Protein AF-A0A7S2MZL2-F1 (afdb_monomer_lite)

Radius of gyration: 24.92 Å; chains: 1; bounding box: 85×38×49 Å

Foldseek 3Di:
DDDDDDDPDPPDPPPPQDPPLVRLLVVLVVQLCVQPVVVVVDPDDDDPVSNVSSVVSVVVSVVSVLCVVQPDFCPVVLVVCVSVCVVPVDPDPRDDPDDDSPCPDNPVSCVVVVVVVVVVVVLCVLCVCVVVVPDDDPVSVVVSPPDPVVD

InterPro domains:
  IPR027005 O-mannosyl-transferase-like [PTHR10050] (26-151)
  IPR032421 Protein O-mannosyl-transferase, C-terminal four TM domain [PF16192] (26-150)

Secondary structure (DSSP, 8-state):
--------------------HHHHHHHHHHHHHHHHHHHHH--S---GGGGHHHHHHHHHHHHHHHHHHS---HHHHTTHHHHHHHHHT----PPPS-S------HHHHHHHHHHHHHHHHHHHHHHHHHHHT----HHHHHHH--SGGG-

Organism: NCBI:txid156173

pLDDT: mean 78.24, std 20.92, range [43.59, 98.25]

Sequence (151 aa):
GDAVAVGQTEGARQSLGPAAPPLIAMQLLMGYVFNWLPFMLVDRVAFIYHFLPALLHGLLLLGLVLDLVVPDVPLLASRRPLLAAHCANAPSAVPIPGTEAVHAPATLRWLVSGAVVYALAGCFAFFAPLGYGTPLSKVELDSLLWFETWK

Structure (mmCIF, N/CA/C/O backbone):
data_AF-A0A7S2MZL2-F1
#
_entry.id   AF-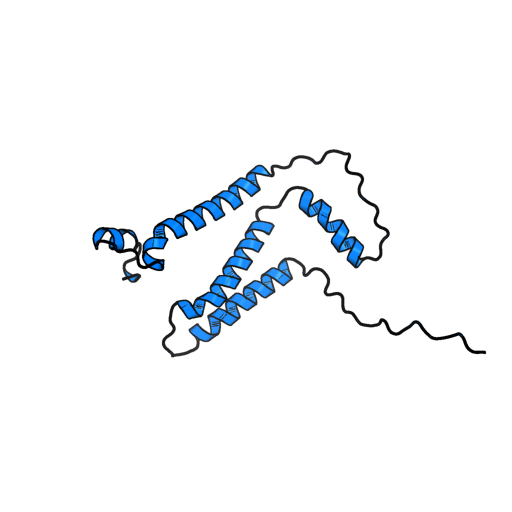A0A7S2MZL2-F1
#
loop_
_atom_site.group_PDB
_atom_site.id
_atom_site.type_symbol
_atom_site.label_atom_id
_atom_site.label_alt_id
_atom_site.label_comp_id
_atom_site.label_asym_id
_atom_site.label_entity_id
_atom_site.label_seq_id
_atom_site.pdbx_PDB_ins_code
_atom_site.Cartn_x
_atom_site.Cartn_y
_atom_site.Cartn_z
_atom_site.occupancy
_atom_site.B_iso_or_equiv
_atom_site.auth_seq_id
_atom_site.auth_comp_id
_atom_site.auth_asym_id
_atom_site.auth_atom_id
_atom_site.pdbx_PDB_model_num
ATOM 1 N N . GLY A 1 1 ? 63.766 -24.518 -4.543 1.00 45.09 1 GLY A N 1
ATOM 2 C CA . GLY A 1 1 ? 63.797 -23.045 -4.643 1.00 45.09 1 GLY A CA 1
ATOM 3 C C . GLY A 1 1 ? 62.463 -22.659 -5.202 1.00 45.09 1 GLY A C 1
ATOM 4 O O . GLY A 1 1 ? 62.318 -22.543 -6.410 1.00 45.09 1 GLY A O 1
ATOM 5 N N . ASP A 1 2 ? 61.484 -22.678 -4.311 1.00 49.19 2 ASP A N 1
ATOM 6 C CA . ASP A 1 2 ? 60.119 -23.096 -4.601 1.00 49.19 2 ASP A CA 1
ATOM 7 C C . ASP A 1 2 ? 59.259 -21.874 -4.898 1.00 49.19 2 ASP A C 1
ATOM 9 O O . ASP A 1 2 ? 59.160 -20.968 -4.075 1.00 49.19 2 ASP A O 1
ATOM 13 N N . ALA A 1 3 ? 58.653 -21.836 -6.081 1.00 53.09 3 ALA A N 1
ATOM 14 C CA . ALA A 1 3 ? 57.709 -20.789 -6.455 1.00 53.09 3 ALA A CA 1
ATOM 15 C C . ALA A 1 3 ? 56.721 -21.314 -7.501 1.00 53.09 3 ALA A C 1
ATOM 17 O O . ALA A 1 3 ? 56.639 -20.811 -8.617 1.00 53.09 3 ALA A O 1
ATOM 18 N N . VAL A 1 4 ? 55.981 -22.363 -7.153 1.00 57.53 4 VAL A N 1
ATOM 19 C CA . VAL A 1 4 ? 54.771 -22.761 -7.876 1.00 57.53 4 VAL A CA 1
ATOM 20 C C . VAL A 1 4 ? 53.739 -23.153 -6.825 1.00 57.53 4 VAL A C 1
ATOM 22 O O . VAL A 1 4 ? 54.067 -23.898 -5.909 1.00 57.53 4 VAL A O 1
ATOM 25 N N . ALA A 1 5 ? 52.510 -22.664 -6.994 1.00 52.38 5 ALA A N 1
ATOM 26 C CA . ALA A 1 5 ? 51.316 -22.919 -6.180 1.00 52.38 5 ALA A CA 1
ATOM 27 C C . ALA A 1 5 ? 51.017 -21.919 -5.046 1.00 52.38 5 ALA A C 1
ATOM 29 O O . ALA A 1 5 ? 50.916 -22.282 -3.880 1.00 52.38 5 ALA A O 1
ATOM 30 N N . VAL A 1 6 ? 50.724 -20.667 -5.411 1.00 55.22 6 VAL A N 1
ATOM 31 C CA . VAL A 1 6 ? 49.764 -19.842 -4.657 1.00 55.22 6 VAL A CA 1
ATOM 32 C C . VAL A 1 6 ? 48.853 -19.160 -5.670 1.00 55.22 6 VAL A C 1
ATOM 34 O O . VAL A 1 6 ? 49.221 -18.148 -6.254 1.00 55.22 6 VAL A O 1
ATOM 37 N N . GLY A 1 7 ? 47.687 -19.742 -5.948 1.00 49.72 7 GLY A N 1
ATOM 38 C CA . GLY A 1 7 ? 46.746 -19.102 -6.869 1.00 49.72 7 GLY A CA 1
ATOM 39 C C . GLY A 1 7 ? 45.568 -19.946 -7.329 1.00 49.72 7 GLY A C 1
ATOM 40 O O . GLY A 1 7 ? 45.166 -19.803 -8.474 1.00 49.72 7 GLY A O 1
ATOM 41 N N . GLN A 1 8 ? 45.026 -20.844 -6.500 1.00 46.78 8 GLN A N 1
ATOM 42 C CA . GLN A 1 8 ? 43.785 -21.566 -6.822 1.00 46.78 8 GLN A CA 1
ATOM 43 C C . GLN A 1 8 ? 42.966 -21.881 -5.559 1.00 46.78 8 GLN A C 1
ATOM 45 O O . GLN A 1 8 ? 42.662 -23.030 -5.269 1.00 46.78 8 GLN A O 1
ATOM 50 N N . THR A 1 9 ? 42.594 -20.856 -4.790 1.00 47.78 9 THR A N 1
ATOM 51 C CA . THR A 1 9 ? 41.560 -20.975 -3.741 1.00 47.78 9 THR A CA 1
ATOM 52 C C . THR A 1 9 ? 40.656 -19.739 -3.716 1.00 47.78 9 THR A C 1
ATOM 54 O O . THR A 1 9 ? 40.414 -19.159 -2.667 1.00 47.78 9 THR A O 1
ATOM 57 N N . GLU A 1 10 ? 40.148 -19.322 -4.878 1.00 49.72 10 GLU A N 1
ATOM 58 C CA . GLU A 1 10 ? 39.013 -18.381 -4.994 1.00 49.72 10 GLU A CA 1
ATOM 59 C C . GLU A 1 10 ? 37.786 -19.067 -5.622 1.00 49.72 10 GLU A C 1
ATOM 61 O O . GLU A 1 10 ? 36.997 -18.480 -6.358 1.00 49.72 10 GLU A O 1
ATOM 66 N N . GLY A 1 11 ? 37.613 -20.358 -5.335 1.00 51.22 11 GLY A N 1
ATOM 67 C CA . GLY A 1 11 ? 36.372 -21.064 -5.623 1.00 51.22 11 GLY A CA 1
ATOM 68 C C . GLY A 1 11 ? 35.305 -20.721 -4.582 1.00 51.22 11 GLY A C 1
ATOM 69 O O . GLY A 1 11 ? 35.531 -20.909 -3.392 1.00 51.22 11 GLY A O 1
ATOM 70 N N . ALA A 1 12 ? 34.131 -20.299 -5.058 1.00 43.59 12 ALA A N 1
ATOM 71 C CA . ALA A 1 12 ? 32.851 -20.268 -4.336 1.00 43.59 12 ALA A CA 1
ATOM 72 C C . ALA A 1 12 ? 32.436 -18.991 -3.574 1.00 43.59 12 ALA A C 1
ATOM 74 O O . ALA A 1 12 ? 31.702 -19.073 -2.591 1.00 43.59 12 ALA A O 1
ATOM 75 N N . ARG A 1 13 ? 32.721 -17.789 -4.094 1.00 44.84 13 ARG A N 1
ATOM 76 C CA . ARG A 1 13 ? 31.725 -16.706 -3.953 1.00 44.84 13 ARG A CA 1
ATOM 77 C C . ARG A 1 13 ? 30.688 -16.892 -5.052 1.00 44.84 13 ARG A C 1
ATOM 79 O O . ARG A 1 13 ? 30.880 -16.431 -6.171 1.00 44.84 13 ARG A O 1
ATOM 86 N N . GLN A 1 14 ? 29.610 -17.610 -4.737 1.00 49.34 14 GLN A N 1
ATOM 87 C CA . GLN A 1 14 ? 28.388 -17.582 -5.537 1.00 49.34 14 GLN A CA 1
ATOM 88 C C . GLN A 1 14 ? 27.940 -16.121 -5.624 1.00 49.34 14 GLN A C 1
ATOM 90 O O . GLN A 1 14 ? 27.327 -15.588 -4.700 1.00 49.34 14 GLN A O 1
ATOM 95 N N . SER A 1 15 ? 28.299 -15.446 -6.715 1.00 44.12 15 SER A N 1
ATOM 96 C CA . SER A 1 15 ? 27.677 -14.190 -7.090 1.00 44.12 15 SER A CA 1
ATOM 97 C C . SER A 1 15 ? 26.214 -14.528 -7.342 1.00 44.12 15 SER A C 1
ATOM 99 O O . SER A 1 15 ? 25.876 -15.079 -8.391 1.00 44.12 15 SER A O 1
ATOM 101 N N . LEU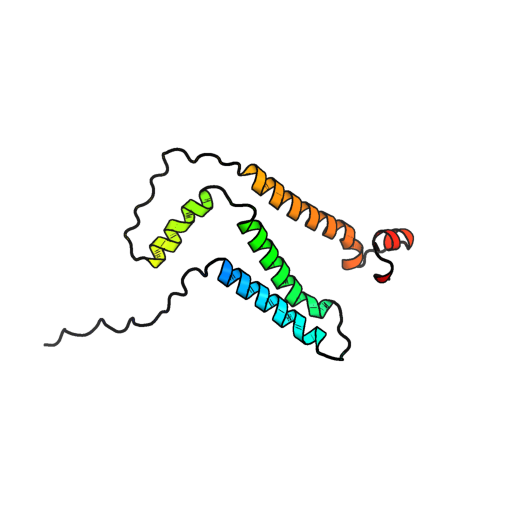 A 1 16 ? 25.355 -14.281 -6.355 1.00 47.03 16 LEU A N 1
ATOM 102 C CA . LEU A 1 16 ? 23.923 -14.173 -6.584 1.00 47.03 16 LEU A CA 1
ATOM 103 C C . LEU A 1 16 ? 23.768 -13.120 -7.683 1.00 47.03 16 LEU A C 1
ATOM 105 O O . LEU A 1 16 ? 23.892 -11.923 -7.429 1.00 47.03 16 LEU A O 1
ATOM 109 N N . GLY A 1 17 ? 23.625 -13.582 -8.928 1.00 56.62 17 GLY A N 1
ATOM 110 C CA . GLY A 1 17 ? 23.362 -12.712 -10.064 1.00 56.62 17 GLY A CA 1
ATOM 111 C C . GLY A 1 17 ? 22.106 -11.885 -9.783 1.00 56.62 17 GLY A C 1
ATOM 112 O O . GLY A 1 17 ? 21.315 -12.262 -8.910 1.00 56.62 17 GLY A O 1
ATOM 113 N N . PRO A 1 18 ? 21.897 -10.760 -10.485 1.00 59.59 18 PRO A N 1
ATOM 114 C CA . PRO A 1 18 ? 20.690 -9.966 -10.299 1.00 59.59 18 PRO A CA 1
ATOM 115 C C . PRO A 1 18 ? 19.476 -10.884 -10.475 1.00 59.59 18 PRO A C 1
ATOM 117 O O . PRO A 1 18 ? 19.270 -11.447 -11.551 1.00 59.59 18 PRO A O 1
ATOM 120 N N . ALA A 1 19 ? 18.720 -11.096 -9.395 1.00 61.03 19 ALA A N 1
ATOM 121 C CA . ALA A 1 19 ? 17.540 -11.944 -9.430 1.00 61.03 19 ALA A CA 1
ATOM 122 C C . ALA A 1 19 ? 16.611 -11.433 -10.537 1.00 61.03 19 ALA A C 1
ATOM 124 O O . ALA A 1 19 ? 16.308 -10.240 -10.602 1.00 61.03 19 ALA A O 1
ATOM 125 N N . ALA A 1 20 ? 16.185 -12.323 -11.435 1.00 77.31 20 ALA A N 1
ATOM 126 C CA . ALA A 1 20 ? 15.270 -11.946 -12.501 1.00 77.31 20 ALA A CA 1
ATOM 127 C C . ALA A 1 20 ? 13.969 -11.390 -11.882 1.00 77.31 20 ALA A C 1
ATOM 129 O O . ALA A 1 20 ? 13.517 -11.926 -10.867 1.00 77.31 20 ALA A O 1
ATOM 130 N N . PRO A 1 21 ? 13.318 -10.377 -12.486 1.00 81.19 21 PRO A N 1
ATOM 131 C CA . PRO A 1 21 ? 12.042 -9.845 -12.004 1.00 81.19 21 PRO A CA 1
ATOM 132 C C . PRO A 1 21 ? 10.994 -10.897 -11.582 1.00 81.19 21 PRO A C 1
ATOM 134 O O . PRO A 1 21 ? 10.394 -10.709 -10.525 1.00 81.19 21 PRO A O 1
ATOM 137 N N . PRO A 1 22 ? 10.790 -12.029 -12.297 1.00 86.88 22 PRO A N 1
ATOM 138 C CA . PRO A 1 22 ? 9.866 -13.072 -11.839 1.00 86.88 22 PRO A CA 1
ATOM 139 C C . PRO A 1 22 ? 10.297 -13.757 -10.534 1.00 86.88 22 PRO A C 1
ATOM 141 O O . PRO A 1 22 ? 9.441 -14.096 -9.723 1.00 86.88 22 PRO A O 1
ATOM 144 N N . LEU A 1 23 ? 11.601 -13.933 -10.295 1.00 89.19 23 LEU A N 1
ATOM 145 C CA . LEU A 1 23 ? 12.104 -14.505 -9.044 1.00 89.19 23 LEU A CA 1
ATOM 146 C C . LEU A 1 23 ? 11.845 -13.554 -7.868 1.00 89.19 23 LEU A C 1
ATOM 148 O O . LEU A 1 23 ? 11.410 -13.994 -6.806 1.00 89.19 23 LEU A O 1
ATOM 152 N N . ILE A 1 24 ? 12.051 -12.249 -8.077 1.00 89.75 24 ILE A N 1
ATOM 153 C CA . ILE A 1 24 ? 11.741 -11.215 -7.078 1.00 89.75 24 ILE A CA 1
ATOM 154 C C . ILE A 1 24 ? 10.232 -11.175 -6.806 1.00 89.75 24 ILE A C 1
ATOM 156 O O . ILE A 1 24 ? 9.823 -11.204 -5.649 1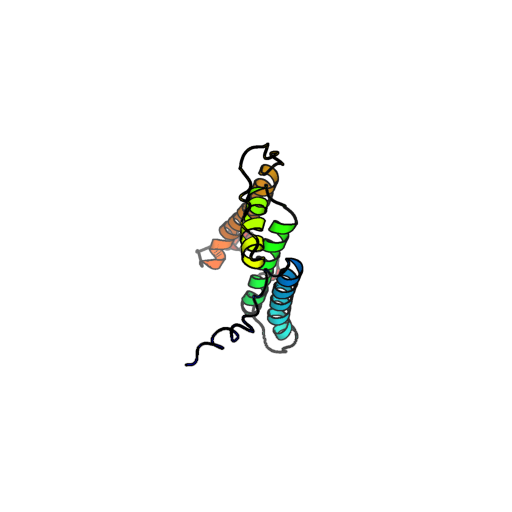.00 89.75 24 ILE A O 1
ATOM 160 N N . ALA A 1 25 ? 9.399 -11.173 -7.852 1.00 92.50 25 ALA A N 1
ATOM 161 C CA . ALA A 1 25 ? 7.944 -11.205 -7.710 1.00 92.50 25 ALA A CA 1
ATOM 162 C C . ALA A 1 25 ? 7.477 -12.441 -6.926 1.00 92.50 25 ALA A C 1
ATOM 164 O O . ALA A 1 25 ? 6.658 -12.317 -6.017 1.00 92.50 25 ALA A O 1
ATOM 165 N N . MET A 1 26 ? 8.044 -13.616 -7.222 1.00 95.44 26 MET A N 1
ATOM 166 C CA . MET A 1 26 ? 7.762 -14.850 -6.489 1.00 95.44 26 MET A CA 1
ATOM 167 C C . MET A 1 26 ? 8.175 -14.737 -5.019 1.00 95.44 26 MET A C 1
ATOM 169 O O . MET A 1 26 ? 7.396 -15.111 -4.149 1.00 95.44 26 MET A O 1
ATOM 173 N N . GLN A 1 27 ? 9.354 -14.182 -4.719 1.00 96.00 27 GLN A N 1
ATOM 174 C CA . GLN A 1 27 ? 9.805 -13.965 -3.341 1.00 96.00 27 GLN A CA 1
ATOM 175 C C . GLN A 1 27 ? 8.862 -13.034 -2.567 1.00 96.00 27 GLN A C 1
ATOM 177 O O . GLN A 1 27 ? 8.513 -13.328 -1.423 1.00 96.00 27 GLN A O 1
ATOM 182 N N . LEU A 1 28 ? 8.424 -11.936 -3.186 1.00 97.06 28 LEU A N 1
ATOM 183 C CA . LEU A 1 28 ? 7.481 -10.995 -2.579 1.00 97.06 28 LEU A CA 1
ATOM 184 C C . LEU A 1 28 ? 6.106 -11.638 -2.364 1.00 97.06 28 LEU A C 1
ATOM 186 O O . LEU A 1 28 ? 5.526 -11.490 -1.290 1.00 97.06 28 LEU A O 1
ATOM 190 N N . LEU A 1 29 ? 5.617 -12.409 -3.338 1.00 97.69 29 LEU A N 1
ATOM 191 C CA . LEU A 1 29 ? 4.353 -13.136 -3.227 1.00 97.69 29 LEU A CA 1
ATOM 192 C C . LEU A 1 29 ? 4.408 -14.214 -2.137 1.00 97.69 29 LEU A C 1
ATOM 194 O O . LEU A 1 29 ? 3.485 -14.321 -1.334 1.00 97.69 29 LEU A O 1
ATOM 198 N N . MET A 1 30 ? 5.496 -14.984 -2.065 1.00 98.06 30 MET A N 1
ATOM 199 C CA . MET A 1 30 ? 5.706 -15.951 -0.986 1.00 98.06 30 MET A CA 1
ATOM 200 C C . MET A 1 30 ? 5.750 -15.252 0.371 1.00 98.06 30 MET A C 1
ATOM 202 O O . MET A 1 30 ? 5.110 -15.712 1.312 1.00 98.06 30 MET A O 1
ATOM 206 N N . GLY A 1 31 ? 6.444 -14.115 0.469 1.00 97.88 31 GLY A N 1
ATOM 207 C CA . GLY A 1 31 ? 6.455 -13.298 1.678 1.00 97.88 31 GLY A CA 1
ATOM 208 C C . GLY A 1 31 ? 5.053 -12.837 2.084 1.00 97.88 31 GLY A C 1
ATOM 209 O O . GLY A 1 31 ? 4.687 -12.981 3.248 1.00 97.88 31 GLY A O 1
ATOM 210 N N . TYR A 1 32 ? 4.228 -12.382 1.137 1.00 98.25 32 TYR A N 1
ATOM 211 C CA . TYR A 1 32 ? 2.821 -12.052 1.387 1.00 98.25 32 TYR A CA 1
ATOM 212 C C . TYR A 1 32 ? 2.046 -13.259 1.936 1.00 98.25 32 TYR A C 1
ATOM 214 O O . TYR A 1 32 ? 1.453 -13.178 3.011 1.00 98.25 32 TYR A O 1
ATOM 222 N N . VAL A 1 33 ? 2.096 -14.396 1.232 1.00 98.25 33 VAL A N 1
ATOM 223 C CA . VAL A 1 33 ? 1.329 -15.601 1.582 1.00 98.25 33 VAL A CA 1
ATOM 224 C C . VAL A 1 33 ? 1.763 -16.161 2.932 1.00 98.25 33 VAL A C 1
ATOM 226 O O . VAL A 1 33 ? 0.909 -16.417 3.771 1.00 98.25 33 VAL A O 1
ATOM 229 N N . PHE A 1 34 ? 3.062 -16.314 3.191 1.00 97.94 34 PHE A N 1
ATOM 230 C CA . PHE A 1 34 ? 3.541 -16.884 4.453 1.00 97.94 34 PHE A CA 1
ATOM 231 C C . PHE A 1 34 ? 3.327 -15.966 5.657 1.00 97.94 34 PHE A C 1
ATOM 233 O O . PHE A 1 34 ? 3.207 -16.468 6.771 1.00 97.94 34 PHE A O 1
ATOM 240 N N . ASN A 1 35 ? 3.235 -14.648 5.456 1.00 97.19 35 ASN A N 1
ATOM 241 C CA . ASN A 1 35 ? 2.868 -13.724 6.531 1.00 97.19 35 ASN A CA 1
ATOM 242 C C . ASN A 1 35 ? 1.351 -13.627 6.743 1.00 97.19 35 ASN A C 1
ATOM 244 O O . ASN A 1 35 ? 0.924 -13.224 7.816 1.00 97.19 35 ASN A O 1
ATOM 248 N N . TRP A 1 36 ? 0.529 -13.979 5.753 1.00 96.94 36 TRP A N 1
ATOM 249 C CA . TRP A 1 36 ? -0.933 -13.927 5.857 1.00 96.94 36 TRP A CA 1
ATOM 250 C C . TRP A 1 36 ? -1.542 -15.260 6.314 1.00 96.94 36 TRP A C 1
ATOM 252 O O . TRP A 1 36 ? -2.387 -15.297 7.208 1.00 96.94 36 TRP A O 1
ATOM 262 N N . LEU A 1 37 ? -1.084 -16.367 5.726 1.00 96.94 37 LEU A N 1
ATOM 263 C CA . LEU A 1 37 ? -1.687 -17.693 5.846 1.00 96.94 37 LEU A CA 1
ATOM 264 C C . LEU A 1 37 ? -1.781 -18.225 7.287 1.00 96.94 37 LEU A C 1
ATOM 266 O O . LEU A 1 37 ? -2.836 -18.759 7.625 1.00 96.94 37 LEU A O 1
ATOM 270 N N . PRO A 1 38 ? -0.767 -18.078 8.165 1.00 95.69 38 PRO A N 1
ATOM 271 C CA . PRO A 1 38 ? -0.864 -18.584 9.533 1.00 95.69 38 PRO A CA 1
ATOM 272 C C . PRO A 1 38 ? -2.064 -18.008 10.291 1.00 95.69 38 PRO A C 1
ATOM 274 O O . PRO A 1 38 ? -2.728 -18.731 11.024 1.00 95.69 38 PRO A O 1
ATOM 277 N N . PHE A 1 39 ? -2.392 -16.733 10.068 1.00 94.50 39 PHE A N 1
ATOM 278 C CA . PHE A 1 39 ? -3.500 -16.062 10.751 1.00 94.50 39 PHE A CA 1
ATOM 279 C C . PHE A 1 39 ? -4.880 -16.501 10.252 1.00 94.50 39 PHE A C 1
ATOM 281 O O . PHE A 1 39 ? -5.858 -16.325 10.967 1.00 94.50 39 PHE A O 1
ATOM 288 N N . MET A 1 40 ? -4.961 -17.107 9.065 1.00 93.19 40 MET A N 1
ATOM 289 C CA . MET A 1 40 ? -6.196 -17.712 8.551 1.00 93.19 40 MET A CA 1
ATOM 290 C C . MET A 1 40 ? -6.434 -19.125 9.090 1.00 93.19 40 MET A C 1
ATOM 292 O O . MET A 1 40 ? -7.559 -19.612 9.047 1.00 93.19 40 MET A O 1
ATOM 296 N N . LEU A 1 41 ? -5.376 -19.796 9.555 1.00 95.88 41 LEU A N 1
ATOM 297 C CA . LEU A 1 41 ? -5.419 -21.185 10.023 1.00 95.88 41 LEU A CA 1
ATOM 298 C C . LEU A 1 41 ? -5.489 -21.307 11.549 1.00 95.88 41 LEU A C 1
ATOM 300 O O . LEU A 1 41 ? -5.671 -22.403 12.070 1.00 95.88 41 LEU A O 1
ATOM 304 N N . VAL A 1 42 ? -5.285 -20.208 12.269 1.00 93.81 42 VAL A N 1
ATOM 305 C CA . VAL A 1 42 ? -5.264 -20.188 13.729 1.00 93.81 42 VAL A CA 1
ATOM 306 C C . VAL A 1 42 ? -6.636 -19.763 14.248 1.00 93.81 42 VAL A C 1
ATOM 308 O O . VAL A 1 42 ? -7.085 -18.658 13.973 1.00 93.81 42 VAL A O 1
ATOM 311 N N . ASP A 1 43 ? -7.253 -20.587 15.098 1.00 94.81 43 ASP A N 1
ATOM 312 C CA . ASP A 1 43 ? -8.563 -20.314 15.727 1.00 94.81 43 ASP A CA 1
ATOM 313 C C . ASP A 1 43 ? -8.541 -19.179 16.775 1.00 94.81 43 ASP A C 1
ATOM 315 O O . ASP A 1 43 ? -9.506 -18.947 17.506 1.00 94.81 43 ASP A O 1
ATOM 319 N N . ARG A 1 44 ? -7.407 -18.492 16.931 1.00 90.94 44 ARG A N 1
ATOM 320 C CA . ARG A 1 44 ? -7.265 -17.376 17.872 1.00 90.94 44 ARG A CA 1
ATOM 321 C C . ARG A 1 44 ? -7.823 -16.106 17.247 1.00 90.94 44 ARG A C 1
ATOM 323 O O . ARG A 1 44 ? -7.790 -15.916 16.038 1.00 90.94 44 ARG A O 1
ATOM 330 N N . VAL A 1 45 ? -8.262 -15.193 18.108 1.00 92.12 45 VAL A N 1
ATOM 331 C CA . VAL A 1 45 ? -8.675 -13.851 17.694 1.00 92.12 45 VAL A CA 1
ATOM 332 C C . VAL A 1 45 ? -7.488 -13.147 17.031 1.00 92.12 45 VAL A C 1
ATOM 334 O O . VAL A 1 45 ? -6.482 -12.872 17.685 1.00 92.12 45 VAL A O 1
ATOM 337 N N . ALA A 1 46 ? -7.612 -12.862 15.736 1.00 93.50 46 ALA A N 1
ATOM 338 C CA . ALA A 1 46 ? -6.643 -12.092 14.973 1.00 93.50 46 ALA A CA 1
ATOM 339 C C . ALA A 1 46 ? -7.142 -10.655 14.795 1.00 93.50 46 ALA A C 1
ATOM 341 O O . ALA A 1 46 ? -8.276 -10.406 14.392 1.00 93.50 46 ALA A O 1
ATOM 342 N N . PHE A 1 47 ? -6.268 -9.699 15.087 1.00 94.50 47 PHE A N 1
ATOM 343 C CA . PHE A 1 47 ? -6.512 -8.273 14.867 1.00 94.50 47 PHE A CA 1
ATOM 344 C C . PHE A 1 47 ? -5.849 -7.788 13.574 1.00 94.50 47 PHE A C 1
ATOM 346 O O . PHE A 1 47 ? -4.872 -8.384 13.121 1.00 94.50 47 PHE A O 1
ATOM 353 N N . ILE A 1 48 ? -6.311 -6.656 13.035 1.00 93.69 48 ILE A N 1
ATOM 354 C CA . ILE A 1 48 ? -5.876 -6.100 11.739 1.00 93.69 48 ILE A CA 1
ATOM 355 C C . ILE A 1 48 ? -4.348 -5.947 11.621 1.00 93.69 48 ILE A C 1
ATOM 357 O O . ILE A 1 48 ? -3.781 -6.189 10.557 1.00 93.69 48 ILE A O 1
ATOM 361 N N . TYR A 1 49 ? -3.650 -5.599 12.705 1.00 94.44 49 TYR A N 1
ATOM 362 C CA . TYR A 1 49 ? -2.199 -5.391 12.671 1.00 94.44 49 TYR A CA 1
ATOM 363 C C . TYR A 1 49 ? -1.390 -6.663 12.360 1.00 94.44 49 TYR A C 1
ATOM 365 O O . TYR A 1 49 ? -0.264 -6.560 11.881 1.00 94.44 49 TYR A O 1
ATOM 373 N N . HIS A 1 50 ? -1.953 -7.861 12.553 1.00 95.38 50 HIS A N 1
ATOM 374 C CA . HIS A 1 50 ? -1.291 -9.112 12.157 1.00 95.38 50 HIS A CA 1
ATOM 375 C C . HIS A 1 50 ? -1.071 -9.196 10.644 1.00 95.38 50 HIS A C 1
ATOM 377 O O . HIS A 1 50 ? -0.148 -9.862 10.188 1.00 95.38 50 HIS A O 1
ATOM 383 N N . PHE A 1 51 ? -1.878 -8.473 9.865 1.00 96.38 51 PHE A N 1
ATOM 384 C CA . PHE A 1 51 ? -1.776 -8.434 8.412 1.00 96.38 51 PHE A CA 1
ATOM 385 C C . PHE A 1 51 ? -0.800 -7.360 7.898 1.00 96.38 51 PHE A C 1
ATOM 387 O O . PHE A 1 51 ? -0.524 -7.333 6.700 1.00 96.38 51 PHE A O 1
ATOM 394 N N . LEU A 1 52 ? -0.227 -6.509 8.768 1.00 96.50 52 LEU A N 1
ATOM 395 C CA . LEU A 1 52 ? 0.748 -5.474 8.377 1.00 96.50 52 LEU A CA 1
ATOM 396 C C . LEU A 1 52 ? 1.982 -6.045 7.650 1.00 96.50 52 LEU A C 1
ATOM 398 O O . LEU A 1 52 ? 2.358 -5.485 6.617 1.00 96.50 52 LEU A O 1
ATOM 402 N N . PRO A 1 53 ? 2.610 -7.154 8.100 1.00 97.19 53 PRO A N 1
ATOM 403 C CA . PRO A 1 53 ? 3.761 -7.718 7.397 1.00 97.19 53 PRO A CA 1
ATOM 404 C C . PRO A 1 53 ? 3.397 -8.233 6.002 1.00 97.19 53 PRO A C 1
ATOM 406 O O . PRO A 1 53 ? 4.154 -8.027 5.053 1.00 97.19 53 PRO A O 1
ATOM 409 N N . ALA A 1 54 ? 2.226 -8.860 5.845 1.00 97.75 54 ALA A N 1
ATOM 410 C CA . ALA A 1 54 ? 1.736 -9.284 4.536 1.00 97.75 54 ALA A CA 1
ATOM 411 C C . ALA A 1 54 ? 1.471 -8.067 3.636 1.00 97.75 54 ALA A C 1
ATOM 413 O O . ALA A 1 54 ? 1.947 -8.027 2.502 1.00 97.75 54 ALA A O 1
ATOM 414 N N . LEU A 1 55 ? 0.810 -7.029 4.161 1.00 97.00 55 LEU A N 1
ATOM 415 C CA . LEU A 1 55 ? 0.564 -5.780 3.439 1.00 97.00 55 LEU A CA 1
ATOM 416 C C . LEU A 1 55 ? 1.865 -5.143 2.928 1.00 97.00 55 LEU A C 1
ATOM 418 O O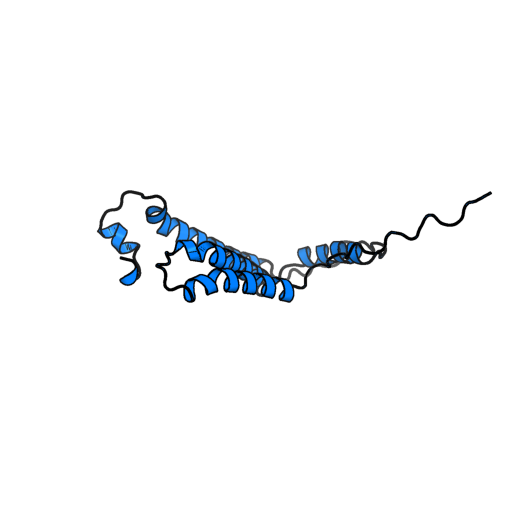 . LEU A 1 55 ? 1.906 -4.723 1.775 1.00 97.00 55 LEU A O 1
ATOM 422 N N . LEU A 1 56 ? 2.938 -5.131 3.727 1.00 97.88 56 LEU A N 1
ATOM 423 C CA . LEU A 1 56 ? 4.244 -4.611 3.303 1.00 97.88 56 LEU A CA 1
ATOM 424 C C . LEU A 1 56 ? 4.774 -5.332 2.053 1.00 97.88 56 LEU A C 1
ATOM 426 O O . LEU A 1 56 ? 5.202 -4.682 1.100 1.00 97.88 56 LEU A O 1
ATOM 430 N N . HIS A 1 57 ? 4.698 -6.664 2.022 1.00 98.12 57 HIS A N 1
ATOM 431 C CA . HIS A 1 57 ? 5.088 -7.442 0.843 1.00 98.12 57 HIS A CA 1
ATOM 432 C C . HIS A 1 57 ? 4.183 -7.147 -0.359 1.00 98.12 57 HIS A C 1
ATOM 434 O O . HIS A 1 57 ? 4.674 -7.040 -1.482 1.00 98.12 57 HIS A O 1
ATOM 440 N N . GLY A 1 58 ? 2.881 -6.958 -0.125 1.00 97.44 58 GLY A N 1
ATOM 441 C CA . GLY A 1 58 ? 1.925 -6.546 -1.155 1.00 97.44 58 GLY A CA 1
ATOM 442 C C . GLY A 1 58 ? 2.246 -5.173 -1.753 1.00 97.44 58 GLY A C 1
ATOM 443 O O . GLY A 1 58 ? 2.197 -5.014 -2.969 1.00 97.44 58 GLY A O 1
ATOM 444 N N . LEU A 1 59 ? 2.646 -4.199 -0.929 1.00 96.50 59 LEU A N 1
ATOM 445 C CA . LEU A 1 59 ? 3.054 -2.864 -1.383 1.00 96.50 59 LEU A CA 1
ATOM 446 C C . LEU A 1 59 ? 4.357 -2.901 -2.195 1.00 96.50 59 LEU A C 1
ATOM 448 O O . LEU A 1 59 ? 4.455 -2.235 -3.224 1.00 96.50 59 LEU A O 1
ATOM 452 N N . LEU A 1 60 ? 5.338 -3.709 -1.780 1.00 96.00 60 LEU A N 1
ATOM 453 C CA . LEU A 1 60 ? 6.566 -3.925 -2.555 1.00 96.00 60 LEU A CA 1
ATOM 454 C C . LEU A 1 60 ? 6.272 -4.607 -3.899 1.00 96.00 60 LEU A C 1
ATOM 456 O O . LEU A 1 60 ? 6.819 -4.207 -4.928 1.00 96.00 60 LEU A O 1
ATOM 460 N N . LEU A 1 61 ? 5.382 -5.604 -3.903 1.00 95.81 61 LEU A N 1
ATOM 461 C CA . LEU A 1 61 ? 4.938 -6.270 -5.126 1.00 95.81 61 LEU A CA 1
ATOM 462 C C . LEU A 1 61 ? 4.196 -5.297 -6.051 1.00 95.81 61 LEU A C 1
ATOM 464 O O . LEU A 1 61 ? 4.445 -5.311 -7.252 1.00 95.81 61 LEU A O 1
ATOM 468 N N . LEU A 1 62 ? 3.347 -4.419 -5.508 1.00 94.12 62 LEU A N 1
ATOM 469 C CA . LEU A 1 62 ? 2.683 -3.359 -6.269 1.00 94.12 62 LEU A CA 1
ATOM 470 C C . LEU A 1 62 ? 3.703 -2.414 -6.920 1.00 94.12 62 LEU A C 1
ATOM 472 O O . LEU A 1 62 ? 3.562 -2.104 -8.100 1.00 94.12 62 LEU A O 1
ATOM 476 N N . GLY A 1 63 ? 4.749 -2.008 -6.193 1.00 91.56 63 GLY A N 1
ATOM 477 C CA . GLY A 1 63 ? 5.850 -1.215 -6.749 1.00 91.56 63 GLY A CA 1
ATOM 478 C C . GLY A 1 63 ? 6.538 -1.913 -7.927 1.00 91.56 63 GLY A C 1
ATOM 479 O O . GLY A 1 63 ? 6.678 -1.320 -8.993 1.00 91.56 63 GLY A O 1
ATOM 480 N N . LEU A 1 64 ? 6.866 -3.201 -7.777 1.00 90.00 64 LEU A N 1
ATOM 481 C CA . LEU A 1 64 ? 7.441 -4.006 -8.861 1.00 90.00 64 LEU A CA 1
ATOM 482 C C . LEU A 1 64 ? 6.489 -4.128 -10.063 1.00 90.00 64 LEU A C 1
ATOM 484 O O . LEU A 1 64 ? 6.929 -4.042 -11.206 1.00 90.00 64 LEU A O 1
ATOM 488 N N . VAL A 1 65 ? 5.187 -4.319 -9.831 1.00 89.75 65 VAL A N 1
ATOM 489 C CA . VAL A 1 65 ? 4.185 -4.360 -10.907 1.00 89.75 65 VAL A CA 1
ATOM 490 C C . VAL A 1 65 ? 4.132 -3.025 -11.644 1.00 89.75 65 VAL A C 1
ATOM 492 O O . VAL A 1 65 ? 4.105 -3.030 -12.870 1.00 89.75 65 VAL A O 1
ATOM 495 N N . LEU A 1 66 ? 4.174 -1.892 -10.939 1.00 88.31 66 LEU A N 1
ATOM 496 C CA . LEU A 1 66 ? 4.220 -0.570 -11.571 1.00 88.31 66 LEU A CA 1
ATOM 497 C C . LEU A 1 66 ? 5.489 -0.387 -12.415 1.00 88.31 66 LEU A C 1
ATOM 499 O O . LEU A 1 66 ? 5.391 0.097 -13.540 1.00 88.31 66 LEU A O 1
ATOM 503 N N . ASP A 1 67 ? 6.645 -0.848 -11.930 1.00 85.12 67 ASP A N 1
ATOM 504 C CA . ASP A 1 67 ? 7.904 -0.822 -12.688 1.00 85.12 67 ASP A CA 1
ATOM 505 C C . ASP A 1 67 ? 7.857 -1.690 -13.961 1.00 85.12 67 ASP A C 1
ATOM 507 O O . ASP A 1 67 ? 8.495 -1.360 -14.964 1.00 85.12 67 ASP A O 1
ATOM 511 N N . LEU A 1 68 ? 7.108 -2.800 -13.942 1.00 83.62 68 LEU A N 1
ATOM 512 C CA . LEU A 1 68 ? 6.969 -3.712 -15.085 1.00 83.62 68 LEU A CA 1
ATOM 513 C C . LEU A 1 68 ? 5.886 -3.274 -16.082 1.00 83.62 68 LEU A C 1
ATOM 515 O O . LEU A 1 68 ? 6.078 -3.410 -17.289 1.00 83.62 68 LEU A O 1
ATOM 519 N N . VAL A 1 69 ? 4.748 -2.781 -15.587 1.00 83.00 69 VAL A N 1
ATOM 520 C CA . VAL A 1 69 ? 3.593 -2.355 -16.399 1.00 83.00 69 VAL A CA 1
ATOM 521 C C . VAL A 1 69 ? 3.851 -1.004 -17.052 1.00 83.00 69 VAL A C 1
ATOM 523 O O . VAL A 1 69 ? 3.349 -0.747 -18.147 1.00 83.00 69 VAL A O 1
ATOM 526 N N . VAL A 1 70 ? 4.644 -0.149 -16.404 1.00 80.31 70 VAL A N 1
ATOM 527 C CA . VAL A 1 70 ? 4.942 1.198 -16.881 1.00 80.31 70 VAL A CA 1
ATOM 528 C C . VAL A 1 70 ? 6.442 1.310 -17.195 1.00 80.31 70 VAL A C 1
ATOM 530 O O . VAL A 1 70 ? 7.199 1.912 -16.429 1.00 80.31 70 VAL A O 1
ATOM 533 N N . PRO A 1 71 ? 6.903 0.686 -18.300 1.00 63.91 71 PRO A N 1
ATOM 534 C CA . PRO A 1 71 ? 8.319 0.602 -18.632 1.00 63.91 71 PRO A CA 1
ATOM 535 C C . PRO A 1 71 ? 8.931 1.989 -18.826 1.00 63.91 71 PRO A C 1
ATOM 537 O O . PRO A 1 71 ? 8.296 2.911 -19.341 1.00 63.91 71 PRO A O 1
ATOM 540 N N . ASP A 1 72 ? 10.192 2.121 -18.419 1.00 61.47 72 ASP A N 1
ATOM 541 C CA . ASP A 1 72 ? 10.886 3.398 -18.387 1.00 61.47 72 ASP A CA 1
ATOM 542 C C . ASP A 1 72 ? 11.905 3.594 -19.512 1.00 61.47 72 ASP A C 1
ATOM 544 O O . ASP A 1 72 ? 12.526 2.658 -20.021 1.00 61.47 72 ASP A O 1
ATOM 548 N N . VAL A 1 73 ? 12.080 4.881 -19.798 1.00 55.91 73 VAL A N 1
ATOM 549 C CA . VAL A 1 73 ? 13.089 5.594 -20.588 1.00 55.91 73 VAL A CA 1
ATOM 550 C C . V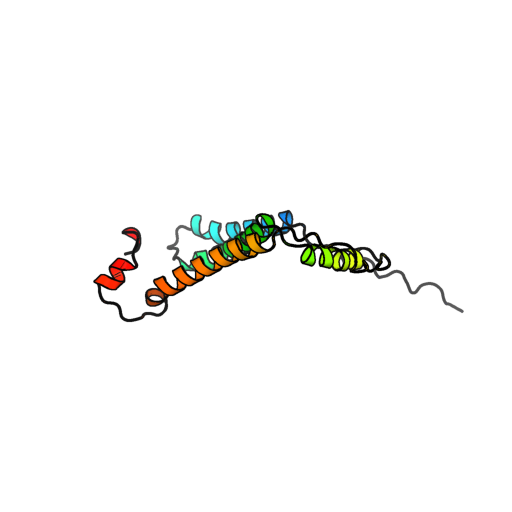AL A 1 73 ? 14.481 4.933 -20.528 1.00 55.91 73 VAL A C 1
ATOM 552 O O . VAL A 1 73 ? 14.870 4.408 -19.481 1.00 55.91 73 VAL A O 1
ATOM 555 N N . PRO A 1 74 ? 15.304 5.025 -21.594 1.00 53.72 74 PRO A N 1
ATOM 556 C CA . PRO A 1 74 ? 16.650 4.438 -21.703 1.00 53.72 74 PRO A CA 1
ATOM 557 C C . PRO A 1 74 ? 17.666 4.704 -20.566 1.00 53.72 74 PRO A C 1
ATOM 559 O O . PRO A 1 74 ? 18.769 4.168 -20.617 1.00 53.72 74 PRO A O 1
ATOM 562 N N . LEU A 1 75 ? 17.343 5.453 -19.507 1.00 49.41 75 LEU A N 1
ATOM 563 C CA . LEU A 1 75 ? 18.217 5.663 -18.345 1.00 49.41 75 LEU A CA 1
ATOM 564 C C . LEU A 1 75 ? 18.399 4.403 -17.478 1.00 49.41 75 LEU A C 1
ATOM 566 O O . LEU A 1 75 ? 19.505 4.154 -16.995 1.00 49.41 75 LEU A O 1
ATOM 570 N N . LEU A 1 76 ? 17.371 3.557 -17.333 1.00 46.38 76 LEU A N 1
ATOM 571 C CA . LEU A 1 76 ? 17.526 2.229 -16.715 1.00 46.38 76 LEU A CA 1
ATOM 572 C C . LEU A 1 76 ? 18.153 1.219 -17.687 1.00 46.38 76 LEU A C 1
ATOM 574 O O . LEU A 1 76 ? 18.913 0.352 -17.253 1.00 46.38 76 LEU A O 1
ATOM 578 N N . ALA A 1 77 ? 17.935 1.371 -18.998 1.00 48.97 77 ALA A N 1
ATOM 579 C CA . ALA A 1 77 ? 18.658 0.602 -20.014 1.00 48.97 77 ALA A CA 1
ATOM 580 C C . ALA A 1 77 ? 20.166 0.926 -20.006 1.00 48.97 77 ALA A C 1
ATOM 582 O O . ALA A 1 77 ? 20.982 0.019 -20.141 1.00 48.97 77 ALA A O 1
ATOM 583 N N . SER A 1 78 ? 20.540 2.179 -19.726 1.00 47.06 78 SER A N 1
ATOM 584 C CA . SER A 1 78 ? 21.930 2.631 -19.584 1.00 47.06 78 SER A CA 1
ATOM 585 C C . SER A 1 78 ? 22.607 2.182 -18.279 1.00 47.06 78 SER A C 1
ATOM 587 O O . SER A 1 78 ? 23.833 2.240 -18.195 1.00 47.06 78 SER A O 1
ATOM 589 N N . ARG A 1 79 ? 21.861 1.690 -17.273 1.00 46.47 79 ARG A N 1
ATOM 590 C CA . ARG A 1 79 ? 22.424 1.059 -16.056 1.00 46.47 79 ARG A CA 1
ATOM 591 C C . ARG A 1 79 ? 22.496 -0.470 -16.108 1.00 46.47 79 ARG A C 1
ATOM 593 O O . ARG A 1 79 ? 23.262 -1.056 -15.344 1.00 46.47 79 ARG A O 1
ATOM 600 N N . ARG A 1 80 ? 21.777 -1.122 -17.029 1.00 46.59 80 ARG A N 1
ATOM 601 C CA . ARG A 1 80 ? 21.933 -2.563 -17.299 1.00 46.59 80 ARG A CA 1
ATOM 602 C C . ARG A 1 80 ? 23.363 -2.977 -17.696 1.00 46.59 80 ARG A C 1
ATOM 604 O O . ARG A 1 80 ? 23.788 -4.016 -17.195 1.00 46.59 80 ARG A O 1
ATOM 611 N N . PRO A 1 81 ? 24.149 -2.215 -18.491 1.00 51.25 81 PRO A N 1
ATOM 612 C CA . PRO A 1 81 ? 25.499 -2.638 -18.845 1.00 51.25 81 PRO A CA 1
ATOM 613 C C . PRO A 1 81 ? 26.485 -2.560 -17.682 1.00 51.25 81 PRO A C 1
ATOM 615 O O . PRO A 1 81 ? 27.442 -3.312 -17.701 1.00 51.25 81 PRO A O 1
ATOM 618 N N . LEU A 1 82 ? 26.276 -1.733 -16.650 1.00 50.94 82 LEU A N 1
ATOM 619 C CA . LEU A 1 82 ? 27.214 -1.695 -15.519 1.00 50.94 82 LEU A CA 1
ATOM 620 C C . LEU A 1 82 ? 27.057 -2.908 -14.604 1.00 50.94 82 LEU A C 1
ATOM 622 O O . LEU A 1 82 ? 28.060 -3.493 -14.223 1.00 50.94 82 LEU A O 1
ATOM 626 N N . LEU A 1 83 ? 25.824 -3.338 -14.317 1.00 49.94 83 LEU A N 1
ATOM 627 C CA . LEU A 1 83 ? 25.578 -4.580 -13.575 1.00 49.94 83 LEU A CA 1
ATOM 628 C C . LEU A 1 83 ? 25.943 -5.822 -14.405 1.00 49.94 83 LEU A C 1
ATOM 630 O O . LEU A 1 83 ? 26.567 -6.735 -13.877 1.00 49.94 83 LEU A O 1
ATOM 634 N N . ALA A 1 84 ? 25.640 -5.838 -15.708 1.00 48.06 84 ALA A N 1
ATOM 635 C CA . ALA A 1 84 ? 26.030 -6.934 -16.598 1.00 48.06 84 ALA A CA 1
ATOM 636 C C . ALA A 1 84 ? 27.553 -7.007 -16.836 1.00 48.06 84 ALA A C 1
ATOM 638 O O . ALA A 1 84 ? 28.104 -8.103 -16.846 1.00 48.06 84 ALA A O 1
ATOM 639 N N . ALA A 1 85 ? 28.253 -5.873 -16.968 1.00 50.72 85 ALA A N 1
ATOM 640 C CA . ALA A 1 85 ? 29.713 -5.830 -17.101 1.00 50.72 85 ALA A CA 1
ATOM 641 C C . ALA A 1 85 ? 30.421 -6.219 -15.797 1.00 50.72 85 ALA A C 1
ATOM 643 O O . ALA A 1 85 ? 31.437 -6.908 -15.848 1.00 50.72 85 ALA A O 1
ATOM 644 N N . HIS A 1 86 ? 29.852 -5.867 -14.635 1.00 52.03 86 HIS A N 1
ATOM 645 C CA . HIS A 1 86 ? 30.349 -6.347 -13.341 1.00 52.03 86 HIS A CA 1
ATOM 646 C C . HIS A 1 86 ? 30.191 -7.867 -13.185 1.00 52.03 86 HIS A C 1
ATOM 648 O O . HIS A 1 86 ? 31.030 -8.506 -12.562 1.00 52.03 86 HIS A O 1
ATOM 654 N N . CYS A 1 87 ? 29.145 -8.458 -13.775 1.00 47.53 87 CYS A N 1
ATOM 655 C CA . CYS A 1 87 ? 28.929 -9.907 -13.773 1.00 47.53 87 CYS A CA 1
ATOM 656 C C . CYS A 1 87 ? 29.748 -10.668 -14.833 1.00 47.53 87 CYS A C 1
ATOM 658 O O . CYS A 1 87 ? 29.871 -11.884 -14.721 1.00 47.53 87 CYS A O 1
ATOM 660 N N . ALA A 1 88 ? 30.279 -9.997 -15.860 1.00 53.66 88 ALA A N 1
ATOM 661 C CA . ALA A 1 88 ? 30.848 -10.672 -17.029 1.00 53.66 88 ALA A CA 1
ATOM 662 C C . ALA A 1 88 ? 32.382 -10.634 -17.138 1.00 53.66 88 ALA A C 1
ATOM 664 O O . ALA A 1 88 ? 32.907 -11.276 -18.043 1.00 53.66 88 ALA A O 1
ATOM 665 N N . ASN A 1 89 ? 33.117 -9.887 -16.297 1.00 54.28 89 ASN A N 1
ATOM 666 C CA . ASN A 1 89 ? 34.551 -9.598 -16.528 1.00 54.28 89 ASN A CA 1
ATOM 667 C C . ASN A 1 89 ? 34.846 -9.143 -17.978 1.00 54.28 89 ASN A C 1
ATOM 669 O O . ASN A 1 89 ? 35.954 -9.297 -18.489 1.00 54.28 89 ASN A O 1
ATOM 673 N N . ALA A 1 90 ? 33.840 -8.602 -18.668 1.00 50.25 90 ALA A N 1
ATOM 674 C CA . ALA A 1 90 ? 33.972 -8.150 -20.037 1.00 50.25 90 ALA A CA 1
ATOM 675 C C . ALA A 1 90 ? 34.536 -6.724 -20.007 1.00 50.25 90 ALA A C 1
ATOM 677 O O . ALA A 1 90 ? 34.052 -5.909 -19.216 1.00 50.25 90 ALA A O 1
ATOM 678 N N . PRO A 1 91 ? 35.541 -6.397 -20.838 1.00 48.66 91 PRO A N 1
ATOM 679 C CA . PRO A 1 91 ? 36.070 -5.045 -20.905 1.00 48.66 91 PRO A CA 1
ATOM 680 C C . PRO A 1 91 ? 34.928 -4.079 -21.225 1.00 48.66 91 PRO A C 1
ATOM 682 O O . PRO A 1 91 ? 34.224 -4.237 -22.223 1.00 48.66 91 PRO A O 1
ATOM 685 N N . SER A 1 92 ? 34.729 -3.111 -20.331 1.00 50.62 92 SER A N 1
ATOM 686 C CA . SER A 1 92 ? 33.698 -2.082 -20.408 1.00 50.62 92 SER A CA 1
ATOM 687 C C . SER A 1 92 ? 33.831 -1.284 -21.704 1.00 50.62 92 SER A C 1
ATOM 689 O O . SER A 1 92 ? 34.514 -0.263 -21.749 1.00 50.62 92 SER A O 1
ATOM 691 N N . ALA A 1 93 ? 33.162 -1.719 -22.769 1.00 53.53 93 ALA A N 1
ATOM 692 C CA . ALA A 1 93 ? 32.880 -0.854 -23.900 1.00 53.53 93 ALA A CA 1
ATOM 693 C C . ALA A 1 93 ? 31.835 0.159 -23.422 1.00 53.53 93 ALA A C 1
ATOM 695 O O . ALA A 1 93 ? 30.636 -0.117 -23.404 1.00 53.53 93 ALA A O 1
ATOM 696 N N . VAL A 1 94 ? 32.313 1.305 -22.937 1.00 58.19 94 VAL A N 1
ATOM 697 C CA . VAL A 1 94 ? 31.477 2.454 -22.589 1.00 58.19 94 VAL A CA 1
ATOM 698 C C . VAL A 1 94 ? 30.662 2.819 -23.834 1.00 58.19 94 VAL A C 1
ATOM 700 O O . VAL A 1 94 ? 31.260 3.163 -24.856 1.00 58.19 94 VAL A O 1
ATOM 703 N N . PRO A 1 95 ? 29.321 2.752 -23.795 1.00 53.59 95 PRO A N 1
ATOM 704 C CA . PRO A 1 95 ? 28.512 3.267 -24.885 1.00 53.59 95 PRO A CA 1
ATOM 705 C C . PRO A 1 95 ? 28.720 4.783 -24.934 1.00 53.59 95 PRO A C 1
ATOM 707 O O . PRO A 1 95 ? 28.449 5.477 -23.954 1.00 53.59 95 PRO A O 1
ATOM 710 N N . ILE A 1 96 ? 29.243 5.294 -26.049 1.00 54.34 96 ILE A N 1
ATOM 711 C CA . ILE A 1 96 ? 29.402 6.733 -26.278 1.00 54.34 96 ILE A CA 1
ATOM 712 C C . ILE A 1 96 ? 27.992 7.353 -26.305 1.00 54.34 96 ILE A C 1
ATOM 714 O O . ILE A 1 96 ? 27.181 6.956 -27.146 1.00 54.34 96 ILE A O 1
ATOM 718 N N . PRO A 1 97 ? 27.657 8.304 -25.411 1.00 46.47 97 PRO A N 1
ATOM 719 C CA . PRO A 1 97 ? 26.365 8.977 -25.435 1.00 46.47 97 PRO A CA 1
ATOM 720 C C . PRO A 1 97 ? 26.344 9.939 -26.624 1.00 46.47 97 PRO A C 1
ATOM 722 O O . PRO A 1 97 ? 26.907 11.029 -26.560 1.00 46.47 97 PRO A O 1
ATOM 725 N N . GLY A 1 98 ? 25.749 9.520 -27.737 1.00 52.09 98 GLY A N 1
ATOM 726 C CA . GLY A 1 98 ? 25.766 10.338 -28.944 1.00 52.09 98 GLY A CA 1
ATOM 727 C C . GLY A 1 98 ? 25.184 9.664 -30.172 1.00 52.09 98 GLY A C 1
ATOM 728 O O . GLY A 1 98 ? 25.854 9.626 -31.187 1.00 52.09 98 GLY A O 1
ATOM 729 N N . THR A 1 99 ? 23.961 9.141 -30.087 1.00 48.72 99 THR A N 1
ATOM 730 C CA . THR A 1 99 ? 23.057 8.996 -31.243 1.00 48.72 99 THR A CA 1
ATOM 731 C C . THR A 1 99 ? 21.669 8.681 -30.704 1.00 48.72 99 THR A C 1
ATOM 733 O O . THR A 1 99 ? 21.408 7.579 -30.236 1.00 48.72 99 THR A O 1
ATOM 736 N N . GLU A 1 100 ? 20.841 9.722 -30.682 1.00 50.12 100 GLU A N 1
ATOM 737 C CA . GLU A 1 100 ? 19.381 9.718 -30.562 1.00 50.12 100 GLU A CA 1
ATOM 738 C C . GLU A 1 100 ? 18.788 8.748 -29.534 1.00 50.12 100 GLU A C 1
ATOM 740 O O . GLU A 1 100 ? 18.253 7.685 -29.848 1.00 50.12 100 GLU A O 1
ATOM 745 N N . ALA A 1 101 ? 18.804 9.181 -28.270 1.00 48.22 101 ALA A N 1
ATOM 746 C CA . ALA A 1 101 ? 17.826 8.713 -27.303 1.00 48.22 101 ALA A CA 1
ATOM 747 C C . ALA A 1 101 ? 16.436 9.127 -27.810 1.00 48.22 101 ALA A C 1
ATOM 749 O O . ALA A 1 101 ? 15.958 10.224 -27.531 1.00 48.22 101 ALA A O 1
ATOM 750 N N . VAL A 1 102 ? 15.816 8.251 -28.599 1.00 48.66 102 VAL A N 1
ATOM 751 C CA . VAL A 1 102 ? 14.407 8.323 -28.973 1.00 48.66 102 VAL A CA 1
ATOM 752 C C . VAL A 1 102 ? 13.619 8.541 -27.684 1.00 48.66 102 VAL A C 1
ATOM 754 O O . VAL A 1 102 ? 13.543 7.658 -26.826 1.00 48.66 102 VAL A O 1
ATOM 757 N N . HIS A 1 103 ? 13.085 9.750 -27.519 1.00 53.22 103 HIS A N 1
ATOM 758 C CA . HIS A 1 103 ? 12.199 10.127 -26.429 1.00 53.22 103 HIS A CA 1
ATOM 759 C C . HIS A 1 103 ? 10.865 9.373 -26.579 1.00 53.22 103 HIS A C 1
ATOM 761 O O . HIS A 1 103 ? 9.851 9.947 -26.961 1.00 53.22 103 HIS A O 1
ATOM 767 N N . ALA A 1 104 ? 10.847 8.069 -26.294 1.00 48.09 104 ALA A N 1
ATOM 768 C CA . ALA A 1 104 ? 9.608 7.371 -25.969 1.00 48.09 104 ALA A CA 1
ATOM 769 C C . ALA A 1 104 ? 9.060 7.963 -24.650 1.00 48.09 104 ALA A C 1
ATOM 771 O O . ALA A 1 104 ? 9.853 8.330 -23.775 1.00 48.09 104 ALA A O 1
ATOM 772 N N . PRO A 1 105 ? 7.735 8.140 -24.505 1.00 56.47 105 PRO A N 1
ATOM 773 C CA . PRO A 1 105 ? 7.163 9.173 -23.649 1.00 56.47 105 PRO A CA 1
ATOM 774 C C . PRO A 1 105 ? 7.287 8.821 -22.164 1.00 56.47 105 PRO A C 1
ATOM 776 O O . PRO A 1 105 ? 6.377 8.253 -21.560 1.00 56.47 105 PRO A O 1
ATOM 779 N N . ALA A 1 106 ? 8.392 9.262 -21.557 1.00 67.88 106 ALA A N 1
ATOM 780 C CA . ALA A 1 106 ? 8.615 9.325 -20.111 1.00 67.88 106 ALA A CA 1
ATOM 781 C C . ALA A 1 106 ? 7.395 9.873 -19.350 1.00 67.88 106 ALA A C 1
ATOM 783 O O . ALA A 1 106 ? 7.130 9.503 -18.209 1.00 67.88 106 ALA A O 1
ATOM 784 N N . THR A 1 107 ? 6.641 10.758 -20.004 1.00 75.25 107 THR A N 1
ATOM 785 C CA . THR A 1 107 ? 5.454 11.425 -19.482 1.00 75.25 107 THR A CA 1
ATOM 786 C C . THR A 1 107 ? 4.397 10.444 -18.988 1.00 75.25 107 THR A C 1
ATOM 788 O O . THR A 1 107 ? 3.886 10.650 -17.895 1.00 75.25 107 THR A O 1
ATOM 791 N N . LEU A 1 108 ? 4.090 9.358 -19.713 1.00 79.12 108 LEU A N 1
ATOM 792 C CA . LEU A 1 108 ? 3.042 8.427 -19.269 1.00 79.12 108 LEU A CA 1
ATOM 793 C C . LEU A 1 108 ? 3.435 7.728 -17.964 1.00 79.12 108 LEU A C 1
ATOM 795 O O . LEU A 1 108 ? 2.590 7.572 -17.087 1.00 79.12 108 LEU A O 1
ATOM 799 N N . ARG A 1 109 ? 4.717 7.376 -17.796 1.00 78.25 109 ARG A N 1
ATOM 800 C CA . ARG A 1 109 ? 5.187 6.780 -16.544 1.00 78.25 109 ARG A CA 1
ATOM 801 C C . ARG A 1 109 ? 5.047 7.726 -15.372 1.00 78.25 109 ARG A C 1
ATOM 803 O O . ARG A 1 109 ? 4.445 7.364 -14.368 1.00 78.25 109 ARG A O 1
ATOM 810 N N . TRP A 1 110 ? 5.549 8.946 -15.522 1.00 83.12 110 TRP A N 1
ATOM 811 C CA . TRP A 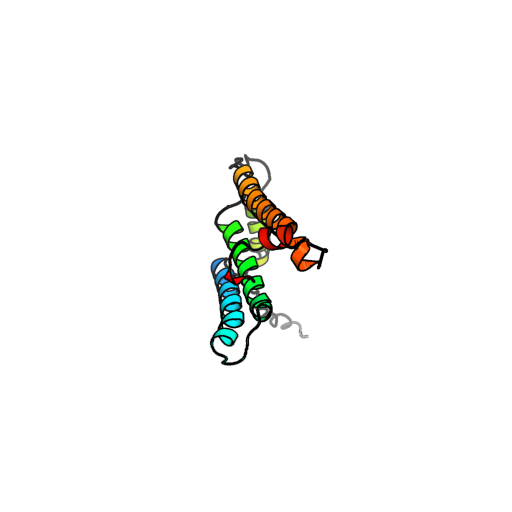1 110 ? 5.419 9.960 -14.482 1.00 83.12 110 TRP A CA 1
ATOM 812 C C . TRP A 1 110 ? 3.960 10.276 -14.161 1.00 83.12 110 TRP A C 1
ATOM 814 O O . TRP A 1 110 ? 3.634 10.457 -12.993 1.00 83.12 110 TRP A O 1
ATOM 824 N N . LEU A 1 111 ? 3.078 10.280 -15.164 1.00 88.81 111 LEU A N 1
ATOM 825 C CA . LEU A 1 111 ? 1.648 10.478 -14.952 1.00 88.81 111 LEU A CA 1
ATOM 826 C C . LEU A 1 111 ? 1.014 9.312 -14.190 1.00 88.81 111 LEU A C 1
ATOM 828 O O . LEU A 1 111 ? 0.314 9.562 -13.218 1.00 88.81 111 LEU A O 1
ATOM 832 N N . VAL A 1 112 ? 1.269 8.058 -14.577 1.00 88.88 112 VAL A N 1
ATOM 833 C CA . VAL A 1 112 ? 0.682 6.889 -13.899 1.00 88.88 112 VAL A CA 1
ATOM 834 C C . VAL A 1 112 ? 1.241 6.741 -12.486 1.00 88.88 112 VAL A C 1
ATOM 836 O O . VAL A 1 112 ? 0.472 6.689 -11.529 1.00 88.88 112 VAL A O 1
ATOM 839 N N . SER A 1 113 ? 2.567 6.729 -12.327 1.00 88.19 113 SER A N 1
ATOM 840 C CA . SER A 1 113 ? 3.205 6.637 -11.009 1.00 88.19 113 SER A CA 1
ATOM 841 C C . SER A 1 113 ? 2.831 7.831 -10.130 1.00 88.19 113 SER A C 1
ATOM 843 O O . SER A 1 113 ? 2.496 7.652 -8.961 1.00 88.19 113 SER A O 1
ATOM 845 N N . GLY A 1 114 ? 2.822 9.040 -10.697 1.00 90.62 114 GLY A N 1
ATOM 846 C CA . GLY A 1 114 ? 2.400 10.255 -10.006 1.00 90.62 114 GLY A CA 1
ATOM 847 C C . GLY A 1 114 ? 0.939 10.199 -9.570 1.00 90.62 114 GLY A C 1
ATOM 848 O O . GLY A 1 114 ? 0.646 10.536 -8.428 1.00 90.62 114 GLY A O 1
ATOM 849 N N . ALA A 1 115 ? 0.034 9.710 -10.422 1.00 94.06 115 ALA A N 1
ATOM 850 C CA . ALA A 1 115 ? -1.378 9.539 -10.085 1.00 94.06 115 ALA A CA 1
ATOM 851 C C . ALA A 1 115 ? -1.580 8.521 -8.955 1.00 94.06 115 ALA A C 1
ATOM 853 O O . ALA A 1 115 ? -2.347 8.790 -8.033 1.00 94.06 115 ALA A O 1
ATOM 854 N N . VAL A 1 116 ? -0.864 7.390 -8.979 1.00 94.06 116 VAL A N 1
ATOM 855 C CA . VAL A 1 116 ? -0.918 6.391 -7.898 1.00 94.06 116 VAL A CA 1
ATOM 856 C C . VAL A 1 116 ? -0.419 6.989 -6.582 1.00 94.06 116 VAL A C 1
ATOM 858 O O . VAL A 1 116 ? -1.106 6.888 -5.568 1.00 94.06 116 VAL A O 1
ATOM 861 N N . VAL A 1 117 ? 0.739 7.655 -6.588 1.00 93.81 117 VAL A N 1
ATOM 862 C CA . VAL A 1 117 ? 1.294 8.293 -5.382 1.00 93.81 117 VAL A CA 1
ATOM 863 C C . VAL A 1 117 ? 0.363 9.390 -4.862 1.00 93.81 117 VAL A C 1
ATOM 865 O O . VAL A 1 117 ? 0.119 9.459 -3.659 1.00 93.81 117 VAL A O 1
ATOM 868 N N . TYR A 1 118 ? -0.200 10.212 -5.751 1.00 96.88 118 TYR A N 1
ATOM 869 C CA . TYR A 1 118 ? -1.151 11.261 -5.385 1.00 96.88 118 TYR A CA 1
ATOM 870 C C . TYR A 1 118 ? -2.426 10.682 -4.765 1.00 96.88 118 TYR A C 1
ATOM 872 O O . TYR A 1 118 ? -2.874 11.171 -3.731 1.00 96.88 118 TYR A O 1
ATOM 880 N N . ALA A 1 119 ? -2.976 9.608 -5.339 1.00 97.31 119 ALA A N 1
ATOM 881 C CA . ALA A 1 119 ? -4.135 8.918 -4.783 1.00 97.31 119 ALA A CA 1
ATOM 882 C C . ALA A 1 119 ? -3.840 8.351 -3.385 1.00 97.31 119 ALA A C 1
ATOM 884 O O . ALA A 1 119 ? -4.621 8.575 -2.466 1.00 97.31 119 ALA A O 1
ATOM 885 N N . LEU A 1 120 ? -2.690 7.691 -3.192 1.00 96.81 120 LEU A N 1
ATOM 886 C CA . LEU A 1 120 ? -2.280 7.166 -1.883 1.00 96.81 120 LEU A CA 1
ATOM 887 C C . LEU A 1 120 ? -2.101 8.282 -0.846 1.00 96.81 120 LEU A C 1
ATOM 889 O O . LEU A 1 120 ? -2.572 8.147 0.282 1.00 96.81 120 LEU A O 1
ATOM 893 N N . ALA A 1 121 ? -1.465 9.392 -1.227 1.00 97.69 121 ALA A N 1
ATOM 894 C CA . ALA A 1 121 ? -1.302 10.556 -0.361 1.00 97.69 121 ALA A CA 1
ATOM 895 C C . ALA A 1 121 ? -2.652 11.202 -0.013 1.00 97.69 121 ALA A C 1
ATOM 897 O O . ALA A 1 121 ? -2.876 11.565 1.140 1.00 97.69 121 ALA A O 1
ATOM 898 N N . GLY A 1 122 ? -3.567 11.296 -0.981 1.00 98.06 122 GLY A N 1
ATOM 899 C CA . GLY A 1 122 ? -4.931 11.782 -0.776 1.00 98.06 122 GLY A CA 1
ATOM 900 C C . GLY A 1 122 ? -5.730 10.886 0.171 1.00 98.06 122 GLY A C 1
ATOM 901 O O . GLY A 1 122 ? -6.324 11.390 1.121 1.00 98.06 122 GLY A O 1
ATOM 902 N N . CYS A 1 123 ? -5.684 9.563 -0.021 1.00 97.38 123 CYS A N 1
ATOM 903 C CA . CYS A 1 123 ? -6.286 8.599 0.901 1.00 97.38 123 CYS A CA 1
ATOM 904 C C . CYS A 1 123 ? -5.694 8.736 2.308 1.00 97.38 123 CYS A C 1
ATOM 906 O O . CYS A 1 123 ? -6.443 8.825 3.276 1.00 97.38 123 CYS A O 1
ATOM 908 N N . PHE A 1 124 ? -4.366 8.808 2.431 1.00 97.50 124 PHE A N 1
ATOM 909 C CA . PHE A 1 124 ? -3.713 9.014 3.721 1.00 97.50 124 PHE A CA 1
ATOM 910 C C . PHE A 1 124 ? -4.179 10.312 4.387 1.00 97.50 124 PHE A C 1
ATOM 912 O O . PHE A 1 124 ? -4.574 10.276 5.544 1.00 97.50 124 PHE A O 1
ATOM 919 N N . ALA A 1 125 ? -4.189 11.437 3.667 1.00 97.81 125 ALA A N 1
ATOM 920 C CA . ALA A 1 125 ? -4.619 12.724 4.209 1.00 97.81 125 ALA A CA 1
ATOM 921 C C . ALA A 1 125 ? -6.094 12.710 4.640 1.00 97.81 125 ALA A C 1
ATOM 923 O O . ALA A 1 125 ? -6.425 13.243 5.697 1.00 97.81 125 ALA A O 1
ATOM 924 N N . PHE A 1 126 ? -6.963 12.063 3.860 1.00 97.31 126 PHE A N 1
ATOM 925 C CA . PHE A 1 126 ? -8.381 11.901 4.179 1.00 97.31 126 PHE A CA 1
ATOM 926 C C . PHE A 1 126 ? -8.595 11.069 5.454 1.00 97.31 126 PHE A C 1
ATOM 928 O O . PHE A 1 126 ? -9.387 11.451 6.310 1.00 97.31 126 PHE A O 1
ATOM 935 N N . PHE A 1 127 ? -7.852 9.968 5.621 1.00 97.50 127 PHE A N 1
ATOM 936 C CA . PHE A 1 127 ? -7.969 9.072 6.780 1.00 97.50 127 PHE A CA 1
ATOM 937 C C . PHE A 1 127 ? -7.062 9.438 7.968 1.00 97.50 127 PHE A C 1
ATOM 939 O O . PHE A 1 127 ? -7.201 8.855 9.046 1.00 97.50 127 PHE A O 1
ATOM 946 N N . ALA A 1 128 ? -6.160 10.410 7.815 1.00 97.75 128 ALA A N 1
ATOM 947 C CA . ALA A 1 128 ? -5.222 10.838 8.852 1.00 97.75 128 ALA A CA 1
ATOM 948 C C . ALA A 1 128 ? -5.900 11.177 10.195 1.00 97.75 128 ALA A C 1
ATOM 950 O O . ALA A 1 128 ? -5.372 10.747 11.224 1.00 97.75 128 ALA A O 1
ATOM 951 N N . PRO A 1 129 ? -7.070 11.852 10.245 1.00 97.94 129 PRO A N 1
ATOM 952 C CA . PRO A 1 129 ? -7.749 12.131 11.509 1.00 97.94 129 PRO A CA 1
ATOM 953 C C . PRO A 1 129 ? -8.031 10.886 12.361 1.00 97.94 129 PRO A C 1
ATOM 955 O O . PRO A 1 129 ? -7.868 10.948 13.580 1.00 97.94 129 PRO A O 1
ATOM 958 N N . LEU A 1 130 ? -8.373 9.749 11.732 1.00 96.00 130 LEU A N 1
ATOM 959 C CA . LEU A 1 130 ? -8.589 8.473 12.428 1.00 96.00 130 LEU A CA 1
ATOM 960 C C . LEU A 1 130 ? -7.288 7.937 13.030 1.00 96.00 130 LEU A C 1
ATOM 962 O O . LEU A 1 130 ? -7.265 7.504 14.178 1.00 96.00 130 LEU A O 1
ATOM 966 N N . GLY A 1 131 ? -6.200 7.974 12.255 1.00 94.94 131 GLY A N 1
ATOM 967 C CA . GLY A 1 131 ? -4.906 7.430 12.671 1.00 94.94 131 GLY A CA 1
ATOM 968 C C . GLY A 1 131 ? -4.220 8.258 13.758 1.00 94.94 131 GLY A C 1
ATOM 969 O O . GLY A 1 131 ? -3.586 7.698 14.649 1.00 94.94 131 GLY A O 1
ATOM 970 N N . TYR A 1 132 ? -4.365 9.583 13.708 1.00 97.25 132 TYR A N 1
ATOM 971 C CA . TYR A 1 132 ? -3.752 10.502 14.672 1.00 97.25 132 TYR A CA 1
ATOM 972 C C . TYR A 1 132 ? -4.653 10.838 15.868 1.00 97.25 132 TYR A C 1
ATOM 974 O O . TYR A 1 132 ? -4.231 11.590 16.744 1.00 97.25 132 TYR A O 1
ATOM 982 N N . GLY A 1 133 ? -5.880 10.309 15.923 1.00 95.62 133 GLY A N 1
ATOM 983 C CA . GLY A 1 133 ? -6.812 10.582 17.021 1.00 95.62 133 GLY A CA 1
ATOM 984 C C . GLY A 1 133 ? -7.231 12.051 17.096 1.00 95.62 133 GLY A C 1
ATOM 985 O O . GLY A 1 133 ? -7.382 12.606 18.184 1.00 95.62 133 GLY A O 1
ATOM 986 N N . THR A 1 134 ? -7.381 12.703 15.940 1.00 96.38 134 THR A N 1
ATOM 987 C CA . THR A 1 134 ? -7.861 14.091 15.887 1.00 96.38 134 THR A CA 1
ATOM 988 C C . THR A 1 134 ? -9.313 14.120 16.379 1.00 96.38 134 THR A C 1
ATOM 990 O O . THR A 1 134 ? -10.079 13.231 16.007 1.00 96.38 134 THR A O 1
ATOM 993 N N . PRO A 1 135 ? -9.723 15.083 17.223 1.00 97.19 135 PRO A N 1
ATOM 994 C CA . PRO A 1 135 ? -11.103 15.147 17.691 1.00 97.19 135 PRO A CA 1
ATOM 995 C C . PRO A 1 135 ? -12.051 15.395 16.511 1.00 97.19 135 PRO A C 1
ATOM 997 O O . PRO A 1 135 ? -11.914 16.392 15.806 1.00 97.19 135 PRO A O 1
ATOM 1000 N N . LEU A 1 136 ? -13.008 14.485 16.319 1.00 97.25 136 LEU A N 1
ATOM 1001 C CA . LEU A 1 136 ? -14.015 14.531 15.258 1.00 97.25 136 LEU A CA 1
ATOM 1002 C C . LEU A 1 136 ? -15.415 14.557 15.868 1.00 97.25 136 LEU A C 1
ATOM 1004 O O . LEU A 1 136 ? -15.703 13.848 16.837 1.00 97.25 136 LEU A O 1
ATOM 1008 N N . SER A 1 137 ? -16.312 15.339 15.276 1.00 97.69 137 SER A N 1
ATOM 1009 C CA . SER A 1 137 ? -17.744 15.201 15.521 1.00 97.69 137 SER A CA 1
ATOM 1010 C C . SER A 1 137 ? -18.263 13.878 14.946 1.00 97.69 137 SER A C 1
ATOM 1012 O O . SER A 1 137 ? -17.656 13.270 14.063 1.00 97.69 137 SER A O 1
ATOM 1014 N N . LYS A 1 138 ? -19.439 13.438 15.409 1.00 96.06 138 LYS A N 1
ATOM 1015 C CA . LYS A 1 138 ? -20.077 12.216 14.895 1.00 96.06 138 LYS A CA 1
ATOM 1016 C C . LYS A 1 138 ? -20.288 12.262 13.375 1.00 96.06 138 LYS A C 1
ATOM 1018 O O . LYS A 1 138 ? -20.066 11.265 12.703 1.00 96.06 138 LYS A O 1
ATOM 1023 N N . VAL A 1 139 ? -20.701 13.415 12.847 1.00 97.00 139 VAL A N 1
ATOM 1024 C CA . VAL A 1 139 ? -20.963 13.596 11.410 1.00 97.00 139 VAL A CA 1
ATOM 1025 C C . VAL A 1 139 ? -19.673 13.464 10.599 1.00 97.00 139 VAL A C 1
ATOM 1027 O O . VAL A 1 139 ? -19.674 12.835 9.544 1.00 97.00 139 VAL A O 1
ATOM 1030 N N . GLU A 1 140 ? -18.565 14.011 11.099 1.00 96.69 140 GLU A N 1
ATOM 1031 C CA . GLU A 1 140 ? -17.262 13.888 10.440 1.00 96.69 140 GLU A CA 1
ATOM 1032 C C . GLU A 1 140 ? -16.749 12.447 10.488 1.00 96.69 140 GLU A C 1
ATOM 1034 O O . GLU A 1 140 ? -16.310 11.932 9.462 1.00 96.69 140 GLU A O 1
ATOM 1039 N N . LEU A 1 141 ? -16.868 11.769 11.635 1.00 96.56 141 LEU A N 1
ATOM 1040 C CA . LEU A 1 141 ? -16.497 10.358 11.758 1.00 96.56 141 LEU A CA 1
ATOM 1041 C C . LEU A 1 141 ? -17.302 9.483 10.789 1.00 96.56 141 LEU A C 1
ATOM 1043 O O . LEU A 1 141 ? -16.714 8.697 10.052 1.00 96.56 141 LEU A O 1
ATOM 1047 N N . ASP A 1 142 ? -18.624 9.664 10.736 1.00 96.06 142 ASP A N 1
ATOM 1048 C CA . ASP A 1 142 ? -19.499 8.918 9.826 1.00 96.06 142 ASP A CA 1
ATOM 1049 C C . ASP A 1 142 ? -19.113 9.145 8.346 1.00 96.06 142 ASP A C 1
ATOM 1051 O O . ASP A 1 142 ? -19.245 8.230 7.539 1.00 96.06 142 ASP A O 1
ATOM 1055 N N . SER A 1 143 ? -18.567 10.315 7.981 1.00 96.06 143 SER A N 1
ATOM 1056 C CA . SER A 1 143 ? -18.097 10.591 6.609 1.00 96.06 143 SER A CA 1
ATOM 1057 C C . SER A 1 143 ? -16.808 9.846 6.224 1.00 96.06 143 SER A C 1
ATOM 1059 O O . SER A 1 143 ? -16.537 9.643 5.037 1.00 96.06 143 SER A O 1
ATOM 1061 N N . LEU A 1 144 ? -16.023 9.413 7.216 1.00 96.19 144 LEU A N 1
ATOM 1062 C CA . LEU A 1 144 ? -14.811 8.616 7.017 1.00 96.19 144 LEU A CA 1
ATOM 1063 C C . LEU A 1 144 ? -15.122 7.112 6.945 1.00 96.19 144 LEU A C 1
ATOM 1065 O O . LEU A 1 144 ? -14.309 6.339 6.448 1.00 96.19 144 LEU A O 1
ATOM 1069 N N . LEU A 1 145 ? -16.292 6.665 7.405 1.00 95.81 145 LEU A N 1
ATOM 1070 C CA . LEU A 1 145 ? -16.667 5.251 7.415 1.00 95.81 145 LEU A CA 1
ATOM 1071 C C . LEU A 1 145 ? -17.476 4.901 6.164 1.00 95.81 145 LEU A C 1
ATOM 1073 O O . LEU A 1 145 ? -18.697 5.011 6.134 1.00 95.81 145 LEU A O 1
ATOM 1077 N N . TRP A 1 146 ? -16.788 4.460 5.112 1.00 95.06 146 TRP A N 1
ATOM 1078 C CA . TRP A 1 146 ? -17.431 4.154 3.825 1.00 95.06 146 TRP A CA 1
ATOM 1079 C C . TRP A 1 146 ? -18.291 2.890 3.846 1.00 95.06 146 TRP A C 1
ATOM 1081 O O . TRP A 1 146 ? -19.168 2.725 2.999 1.00 95.06 146 TRP A O 1
ATOM 1091 N N . PHE A 1 147 ? -18.040 1.994 4.799 1.00 95.94 147 PHE A N 1
ATOM 1092 C CA . PHE A 1 147 ? -18.759 0.736 4.941 1.00 95.94 147 PHE A CA 1
ATOM 1093 C C . PHE A 1 147 ? -19.318 0.605 6.353 1.00 95.94 147 PHE A C 1
ATOM 1095 O O . PHE A 1 147 ? -18.651 0.934 7.332 1.00 95.94 147 PHE A O 1
ATOM 1102 N N . GLU A 1 148 ? -20.520 0.041 6.465 1.00 93.50 148 GLU A N 1
ATOM 1103 C CA . GLU A 1 148 ? -21.173 -0.195 7.760 1.00 93.50 148 GLU A CA 1
ATOM 1104 C C . GLU A 1 148 ? -20.367 -1.131 8.674 1.00 93.50 148 GLU A C 1
ATOM 1106 O O . GLU A 1 148 ? -20.434 -1.012 9.891 1.00 93.50 148 GLU A O 1
ATOM 1111 N N . THR A 1 149 ? -19.561 -2.030 8.102 1.00 95.06 149 THR A N 1
ATOM 1112 C CA . THR A 1 149 ? -18.713 -2.975 8.847 1.00 95.06 149 THR A CA 1
ATOM 1113 C C . THR A 1 149 ? -17.459 -2.347 9.457 1.00 95.06 149 THR A C 1
ATOM 1115 O O . THR A 1 149 ? -16.715 -3.045 10.138 1.00 95.06 149 THR A O 1
ATOM 1118 N N . TRP A 1 150 ? -17.183 -1.067 9.190 1.00 92.56 150 TRP A N 1
ATOM 1119 C CA . TRP A 1 150 ? -16.045 -0.353 9.779 1.00 92.56 150 TRP A CA 1
ATOM 1120 C C . TRP A 1 150 ? -16.367 0.277 11.145 1.00 92.56 150 TRP A C 1
ATOM 1122 O O . TRP A 1 150 ? -15.465 0.841 11.763 1.00 92.56 150 TRP A O 1
ATOM 1132 N N . LYS A 1 151 ? -17.628 0.207 11.590 1.00 85.06 151 LYS A N 1
ATOM 1133 C CA . LYS A 1 151 ? -18.090 0.673 12.906 1.00 85.06 151 LYS A CA 1
ATOM 1134 C C . LYS A 1 151 ? -17.810 -0.342 14.011 1.00 85.06 151 LYS A C 1
ATOM 1136 O O . LYS A 1 151 ? -17.902 -1.559 13.737 1.00 85.06 151 LYS A O 1
#